Protein AF-A0A7S4M4H7-F1 (afdb_monomer)

Sequence (117 aa):
PFFGARSAGFSLATLQRDWWFGYTPSDQTKLAKVTTVPVPARGPLLISADARRGTVRVGVVGSTTHSIEACVPVTGNATDRAVEWRGSTSGMRAFVGTNVTLEFAVEAGAVVFAFQV

Radius of gyration: 13.74 Å; Cα contacts (8 Å, |Δi|>4): 279; chains: 1; bounding box: 38×28×34 Å

Organism: NCBI:txid72548

Nearest PDB structures (foldseek):
  5aos-assembly1_A  TM=4.071E-01  e=9.146E-01  Ruminococcus flavefaciens

Structure (mmCIF, N/CA/C/O backbone):
data_AF-A0A7S4M4H7-F1
#
_entry.id   AF-A0A7S4M4H7-F1
#
loop_
_atom_site.group_PDB
_atom_site.id
_atom_site.type_symbol
_atom_site.label_atom_id
_atom_site.label_alt_id
_atom_site.label_comp_id
_atom_site.label_asym_id
_atom_site.label_entity_id
_atom_site.label_seq_id
_atom_site.pdbx_PDB_ins_code
_atom_site.Cartn_x
_atom_site.Cartn_y
_atom_site.Cartn_z
_atom_site.occupancy
_atom_site.B_iso_or_equiv
_atom_site.auth_seq_id
_atom_site.auth_comp_id
_atom_site.auth_asym_id
_atom_site.auth_atom_id
_atom_site.pdbx_PDB_model_num
ATOM 1 N N . PRO A 1 1 ? -20.755 12.233 -8.172 1.00 36.75 1 PRO A N 1
ATOM 2 C CA . PRO A 1 1 ? -21.070 10.842 -7.767 1.00 36.75 1 PRO A CA 1
ATOM 3 C C . PRO A 1 1 ? -20.232 9.832 -8.571 1.00 36.75 1 PRO A C 1
ATOM 5 O O . PRO A 1 1 ? -20.475 9.645 -9.758 1.00 36.75 1 PRO A O 1
ATOM 8 N N . PHE A 1 2 ? -19.208 9.237 -7.952 1.00 44.47 2 PHE A N 1
ATOM 9 C CA . PHE A 1 2 ? -18.427 8.151 -8.558 1.00 44.47 2 PHE A CA 1
ATOM 10 C C . PHE A 1 2 ? -19.146 6.810 -8.317 1.00 44.47 2 PHE A C 1
ATOM 12 O O . PHE A 1 2 ? -19.536 6.516 -7.189 1.00 44.47 2 PHE A O 1
ATOM 19 N N . PHE A 1 3 ? -19.369 6.036 -9.384 1.00 39.56 3 PHE A N 1
ATOM 20 C CA . PHE A 1 3 ? -20.037 4.727 -9.368 1.00 39.56 3 PHE A CA 1
ATOM 21 C C . PHE A 1 3 ? -19.025 3.593 -9.121 1.00 39.56 3 PHE A C 1
ATOM 23 O O . PHE A 1 3 ? -18.019 3.508 -9.822 1.00 39.56 3 PHE A O 1
ATOM 30 N N . GLY A 1 4 ? -19.337 2.679 -8.194 1.00 46.09 4 GLY A N 1
ATOM 31 C CA . GLY A 1 4 ? -18.643 1.393 -8.013 1.00 46.09 4 GLY A CA 1
ATOM 32 C C . GLY A 1 4 ? -17.804 1.280 -6.734 1.00 46.09 4 GLY A C 1
ATOM 33 O O . GLY A 1 4 ? -17.417 2.281 -6.143 1.00 46.09 4 GLY A O 1
ATOM 34 N N . ALA A 1 5 ? -17.515 0.039 -6.319 1.00 46.06 5 ALA A N 1
ATOM 35 C CA . ALA A 1 5 ? -16.858 -0.376 -5.064 1.00 46.06 5 ALA A CA 1
ATOM 36 C C . ALA A 1 5 ? -15.439 0.191 -4.797 1.00 46.06 5 ALA A C 1
ATOM 38 O O . ALA A 1 5 ? -14.770 -0.227 -3.859 1.00 46.06 5 ALA A O 1
ATOM 39 N N . ARG A 1 6 ? -14.970 1.152 -5.596 1.00 49.41 6 ARG A N 1
ATOM 40 C CA . ARG A 1 6 ? -13.644 1.773 -5.510 1.00 49.41 6 ARG A CA 1
ATOM 41 C C . ARG A 1 6 ? -13.756 3.172 -4.915 1.00 49.41 6 ARG A C 1
ATOM 43 O O . ARG A 1 6 ? -13.596 4.174 -5.602 1.00 49.41 6 ARG A O 1
ATOM 50 N N . SER A 1 7 ? -14.071 3.238 -3.625 1.00 48.00 7 SER A N 1
ATOM 51 C CA . SER A 1 7 ? -14.237 4.509 -2.904 1.00 48.00 7 SER A CA 1
ATOM 52 C C . SER A 1 7 ? -12.916 5.135 -2.419 1.00 48.00 7 SER A C 1
ATOM 54 O O . SER A 1 7 ? -12.953 6.215 -1.842 1.00 48.00 7 SER A O 1
ATOM 56 N N . ALA A 1 8 ? -11.764 4.498 -2.672 1.00 50.47 8 ALA A N 1
ATOM 57 C CA . ALA A 1 8 ? -10.429 4.983 -2.296 1.00 50.47 8 ALA A CA 1
ATOM 58 C C . ALA A 1 8 ? -9.424 4.902 -3.470 1.00 50.47 8 ALA A C 1
ATOM 60 O O . ALA A 1 8 ? -8.348 4.317 -3.389 1.00 50.47 8 ALA A O 1
ATOM 61 N N . GLY A 1 9 ? -9.767 5.500 -4.613 1.00 55.75 9 GLY A N 1
ATOM 62 C CA . GLY A 1 9 ? -8.735 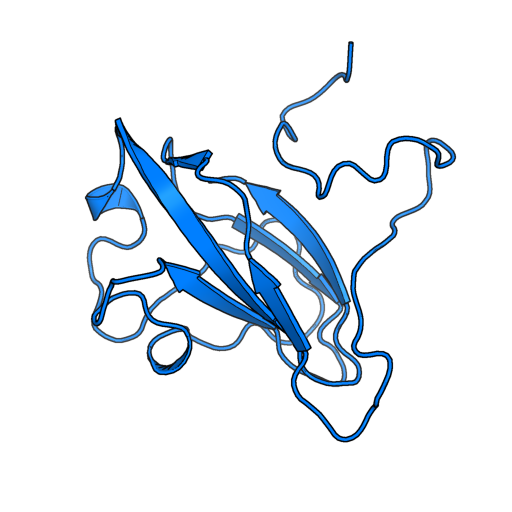5.873 -5.587 1.00 55.75 9 GLY A CA 1
ATOM 63 C C . GLY A 1 9 ? -7.886 7.018 -5.028 1.00 55.75 9 GLY A C 1
ATOM 64 O O . GLY A 1 9 ? -8.367 7.782 -4.193 1.00 55.75 9 GLY A O 1
ATOM 65 N N . PHE A 1 10 ? -6.664 7.215 -5.521 1.00 52.16 10 PHE A N 1
ATOM 66 C CA . PHE A 1 10 ? -5.851 8.401 -5.204 1.00 52.16 10 PHE A CA 1
ATOM 67 C C . PHE A 1 10 ? -6.429 9.730 -5.760 1.00 52.16 10 PHE A C 1
ATOM 69 O O . PHE A 1 10 ? -5.693 10.666 -6.050 1.00 52.16 10 PHE A O 1
ATOM 76 N N . SER A 1 11 ? -7.756 9.831 -5.918 1.00 52.03 11 SER A N 1
ATOM 77 C CA . SER A 1 11 ? -8.497 11.020 -6.355 1.00 52.03 11 SER A CA 1
ATOM 78 C C . SER A 1 11 ? -7.836 11.769 -7.515 1.00 52.03 11 SER A C 1
ATOM 80 O O . SER A 1 11 ? -7.688 12.988 -7.484 1.00 52.03 11 SER A O 1
ATOM 82 N N . LEU A 1 12 ? -7.480 11.041 -8.577 1.00 50.41 12 LEU A N 1
ATOM 83 C CA . LEU A 1 12 ? -7.055 11.614 -9.857 1.00 50.41 12 LEU A CA 1
ATOM 84 C C . LEU A 1 12 ? -8.299 12.111 -10.615 1.00 50.41 12 LEU A C 1
ATOM 86 O O . LEU A 1 12 ? -8.726 11.539 -11.613 1.00 50.41 12 LEU A O 1
ATOM 90 N N . ALA A 1 13 ? -8.956 13.131 -10.061 1.00 40.16 13 ALA A N 1
ATOM 91 C CA . ALA A 1 13 ? -10.326 13.538 -10.379 1.00 40.16 13 ALA A CA 1
ATOM 92 C C . ALA A 1 13 ? -10.517 14.248 -11.740 1.00 40.16 13 ALA A C 1
ATOM 94 O O . ALA A 1 13 ? -11.558 14.861 -11.962 1.00 40.16 13 ALA A O 1
ATOM 95 N N . THR A 1 14 ? -9.558 14.174 -12.666 1.00 40.34 14 THR A N 1
ATOM 96 C CA . THR A 1 14 ? -9.606 14.896 -13.953 1.00 40.34 14 THR A CA 1
ATOM 97 C C . THR A 1 14 ? -9.213 14.042 -15.158 1.00 40.34 14 THR A C 1
ATOM 99 O O . THR A 1 14 ? -8.685 14.567 -16.135 1.00 40.34 14 THR A O 1
ATOM 102 N N . LEU A 1 15 ? -9.434 12.725 -15.115 1.00 45.75 15 LEU A N 1
ATOM 103 C CA . LEU A 1 15 ? -8.954 11.819 -16.165 1.00 45.75 15 LEU A CA 1
ATOM 104 C C . LEU A 1 15 ? -10.081 11.013 -16.819 1.00 45.75 15 LEU A C 1
ATOM 106 O O . LEU A 1 15 ? -11.129 10.748 -16.229 1.00 45.75 15 LEU A O 1
ATOM 110 N N . GLN A 1 16 ? -9.858 10.691 -18.094 1.00 43.44 16 GLN A N 1
ATOM 111 C CA . GLN A 1 16 ? -10.798 10.033 -18.997 1.00 43.44 16 GLN A CA 1
ATOM 112 C C . GLN A 1 16 ? -11.154 8.623 -18.493 1.00 43.44 16 GLN A C 1
ATOM 114 O O . GLN A 1 16 ? -10.311 7.919 -17.941 1.00 43.44 16 GLN A O 1
ATOM 119 N N . ARG A 1 17 ? -12.411 8.214 -18.704 1.00 43.31 17 ARG A N 1
ATOM 120 C CA . ARG A 1 17 ? -13.092 7.075 -18.052 1.00 43.31 17 ARG A CA 1
ATOM 121 C C . ARG A 1 17 ? -12.373 5.714 -18.121 1.00 43.31 17 ARG A C 1
ATOM 123 O O . ARG A 1 17 ? -12.640 4.864 -17.277 1.00 43.31 17 ARG A O 1
ATOM 130 N N . ASP A 1 18 ? -11.481 5.518 -19.090 1.00 51.19 18 ASP A N 1
ATOM 131 C CA . ASP A 1 18 ? -10.913 4.207 -19.421 1.00 51.19 18 ASP A CA 1
ATOM 132 C C . ASP A 1 18 ? -9.378 4.135 -19.239 1.00 51.19 18 ASP A C 1
ATOM 134 O O . ASP A 1 18 ? -8.751 3.170 -19.676 1.00 51.19 18 ASP A O 1
ATOM 138 N N . TRP A 1 19 ? -8.748 5.138 -18.609 1.00 51.75 19 TRP A N 1
ATOM 139 C CA . TRP A 1 19 ? -7.302 5.143 -18.340 1.00 51.75 19 TRP A CA 1
ATOM 140 C C . TRP A 1 19 ? -6.982 5.029 -16.851 1.00 51.75 19 TRP A C 1
ATOM 142 O O . TRP A 1 19 ? -7.604 5.663 -16.000 1.00 51.75 19 TRP A O 1
ATOM 152 N N . TRP A 1 20 ? -5.956 4.236 -16.551 1.00 55.12 20 TRP A N 1
ATOM 153 C CA . TRP A 1 20 ? -5.386 4.106 -15.218 1.00 55.12 20 TRP A CA 1
ATOM 154 C C . TRP A 1 20 ? -4.172 5.009 -15.096 1.00 55.12 20 TRP A C 1
ATOM 156 O O . TRP A 1 20 ? -3.282 4.989 -15.942 1.00 55.12 20 TRP A O 1
ATOM 166 N N . PHE A 1 21 ? -4.123 5.768 -14.014 1.00 62.75 21 PHE A N 1
ATOM 167 C CA . PHE A 1 21 ? -2.972 6.573 -13.651 1.00 62.75 21 PHE A CA 1
ATOM 168 C C . PHE A 1 21 ? -2.541 6.170 -12.253 1.00 62.75 21 PHE A C 1
ATOM 170 O O . PHE A 1 21 ? -3.367 5.801 -11.416 1.00 62.75 21 PHE A O 1
ATOM 177 N N . GLY A 1 22 ? -1.239 6.195 -12.020 1.00 67.25 22 GLY A N 1
ATOM 178 C CA . GLY A 1 22 ? -0.672 5.787 -10.753 1.00 67.25 22 GLY A CA 1
ATOM 179 C C . GLY A 1 22 ? 0.605 6.540 -10.450 1.00 67.25 22 GLY A C 1
ATOM 180 O O . GLY A 1 22 ? 1.145 7.247 -11.302 1.00 67.25 22 GLY A O 1
ATOM 181 N N . TYR A 1 23 ? 1.075 6.400 -9.218 1.00 75.50 23 TYR A N 1
ATOM 182 C CA . TYR A 1 23 ? 2.309 7.041 -8.788 1.00 75.50 23 TYR A CA 1
ATOM 183 C C . TYR A 1 23 ? 3.508 6.158 -9.097 1.00 75.50 23 TYR A C 1
ATOM 185 O O . TYR A 1 23 ? 3.518 4.983 -8.739 1.00 75.50 23 TYR A O 1
ATOM 193 N N . THR A 1 24 ? 4.520 6.764 -9.712 1.00 78.88 24 THR A N 1
ATOM 194 C CA . THR A 1 24 ? 5.874 6.226 -9.867 1.00 78.88 24 THR A CA 1
ATOM 195 C C . THR A 1 24 ? 6.867 7.250 -9.313 1.00 78.88 24 THR A C 1
ATOM 197 O O . THR A 1 24 ? 6.592 8.453 -9.392 1.00 78.88 24 THR A O 1
ATOM 200 N N . PRO A 1 25 ? 8.024 6.828 -8.776 1.00 82.75 25 PRO A N 1
ATOM 201 C CA . PRO A 1 25 ? 9.090 7.755 -8.413 1.00 82.75 25 PRO A CA 1
ATOM 202 C C . PRO A 1 25 ? 9.527 8.607 -9.612 1.00 82.75 25 PRO A C 1
ATOM 204 O O . PRO A 1 25 ? 9.715 8.081 -10.711 1.00 82.75 25 PRO A O 1
ATOM 207 N N . SER A 1 26 ? 9.702 9.914 -9.399 1.00 81.12 26 SER A N 1
ATOM 208 C CA . SER A 1 26 ? 10.282 10.829 -10.395 1.00 81.12 26 SER A CA 1
ATOM 209 C C . SER A 1 26 ? 11.798 10.647 -10.522 1.00 81.12 26 SER A C 1
ATOM 211 O O . SER A 1 26 ? 12.348 10.755 -11.614 1.00 81.12 26 SER A O 1
ATOM 213 N N . ASP A 1 27 ? 12.460 10.328 -9.409 1.00 84.50 27 ASP A N 1
ATOM 214 C CA . ASP A 1 27 ? 13.859 9.915 -9.350 1.00 84.50 27 ASP A CA 1
ATOM 215 C C . ASP A 1 27 ? 13.923 8.383 -9.317 1.00 84.50 27 ASP A C 1
ATOM 217 O O . ASP A 1 27 ? 13.552 7.754 -8.325 1.00 84.50 27 ASP A O 1
ATOM 221 N N . GLN A 1 28 ? 14.403 7.776 -10.405 1.00 80.06 28 GLN A N 1
ATOM 222 C CA . GLN A 1 28 ? 14.463 6.317 -10.550 1.00 80.06 28 GLN A CA 1
ATOM 223 C C . GLN A 1 28 ? 15.494 5.644 -9.632 1.00 80.06 28 GLN A C 1
ATOM 225 O O . GLN A 1 28 ? 15.570 4.420 -9.586 1.00 80.06 28 GLN A O 1
ATOM 230 N N . THR A 1 29 ? 16.289 6.420 -8.896 1.00 79.00 29 THR A N 1
ATOM 231 C CA . THR A 1 29 ? 17.268 5.890 -7.941 1.00 79.00 29 THR A CA 1
ATOM 232 C C . THR A 1 29 ? 16.739 5.843 -6.509 1.00 79.00 29 THR A C 1
ATOM 234 O O . THR A 1 29 ? 17.403 5.292 -5.631 1.00 79.00 29 THR A O 1
ATOM 237 N N . LYS A 1 30 ? 15.548 6.405 -6.249 1.00 82.50 30 LYS A N 1
ATOM 238 C CA . LYS A 1 30 ? 15.011 6.579 -4.896 1.00 82.50 30 LYS A CA 1
ATOM 239 C C . LYS A 1 30 ? 13.645 5.934 -4.719 1.00 82.50 30 LYS A C 1
ATOM 241 O O . LYS A 1 30 ? 12.813 5.899 -5.621 1.00 82.50 30 LYS A O 1
ATOM 246 N N . LEU A 1 31 ? 13.409 5.474 -3.494 1.00 88.50 31 LEU A N 1
ATOM 247 C CA . LEU A 1 31 ? 12.099 5.033 -3.037 1.00 88.50 31 LEU A CA 1
ATOM 248 C C . LEU A 1 31 ? 11.189 6.251 -2.841 1.00 88.50 31 LEU A C 1
ATOM 250 O O . LEU A 1 31 ? 11.533 7.160 -2.082 1.00 88.50 31 LEU A O 1
ATOM 254 N N . ALA A 1 32 ? 10.024 6.259 -3.486 1.00 89.56 32 ALA A N 1
ATOM 255 C CA . ALA A 1 32 ? 9.005 7.272 -3.235 1.00 89.56 32 ALA A CA 1
ATOM 256 C C . ALA A 1 32 ? 8.097 6.838 -2.083 1.00 89.56 32 ALA A C 1
ATOM 258 O O . ALA A 1 32 ? 7.738 5.663 -1.975 1.00 89.56 32 ALA A O 1
ATOM 259 N N . LYS A 1 33 ? 7.699 7.801 -1.247 1.00 92.19 33 LYS A N 1
ATOM 260 C CA . LYS A 1 33 ? 6.725 7.596 -0.176 1.00 92.19 33 LYS A CA 1
ATOM 261 C C . LYS A 1 33 ? 5.475 8.428 -0.424 1.00 92.19 33 LYS A C 1
ATOM 263 O O . LYS A 1 33 ? 5.579 9.621 -0.701 1.00 92.19 33 LYS A O 1
ATOM 268 N N . VAL A 1 34 ? 4.310 7.801 -0.310 1.00 89.88 34 VAL A N 1
ATOM 269 C CA . VAL A 1 34 ? 3.004 8.464 -0.401 1.00 89.88 34 VAL A CA 1
ATOM 270 C C . VAL A 1 34 ? 2.219 8.150 0.859 1.00 89.88 34 VAL A C 1
ATOM 272 O O . VAL A 1 34 ? 2.010 6.984 1.178 1.00 89.88 34 VAL A O 1
ATOM 275 N N . THR A 1 35 ? 1.754 9.182 1.552 1.00 91.56 35 THR A N 1
ATOM 276 C CA . THR A 1 35 ? 0.975 9.030 2.783 1.00 91.56 35 THR A CA 1
ATOM 277 C C . THR A 1 35 ? -0.451 9.493 2.542 1.00 91.56 35 THR A C 1
ATOM 279 O O . THR A 1 35 ? -0.676 10.546 1.945 1.00 91.56 35 THR A O 1
ATOM 282 N N . THR A 1 36 ? -1.428 8.707 2.982 1.00 89.06 36 THR A N 1
ATOM 283 C CA . THR A 1 36 ? -2.837 9.093 2.881 1.00 89.06 36 THR A CA 1
ATOM 284 C C . THR A 1 36 ? -3.199 10.091 3.977 1.00 89.06 36 THR A C 1
ATOM 286 O O . THR A 1 36 ? -2.537 10.188 5.006 1.00 89.06 36 THR A O 1
ATOM 289 N N . VAL A 1 37 ? -4.313 10.799 3.813 1.00 90.00 37 VAL A N 1
ATOM 290 C CA . VAL A 1 37 ? -5.046 11.285 4.991 1.00 90.00 37 VAL A CA 1
ATOM 291 C C . VAL A 1 37 ? -5.587 10.078 5.781 1.00 90.00 37 VAL A C 1
ATOM 293 O O . VAL A 1 37 ? -5.673 8.984 5.211 1.00 90.00 37 VAL A O 1
ATOM 296 N N . PRO A 1 38 ? -5.954 10.224 7.065 1.00 91.81 38 PRO A N 1
ATOM 297 C CA . PRO A 1 38 ? -6.583 9.135 7.803 1.00 91.81 38 PRO A CA 1
ATOM 298 C C . PRO A 1 38 ? -7.834 8.618 7.076 1.00 91.81 38 PRO A C 1
ATOM 300 O O . PRO A 1 38 ? -8.731 9.394 6.744 1.00 91.81 38 PRO A O 1
ATOM 303 N N . VAL A 1 39 ? -7.891 7.311 6.831 1.00 88.62 39 VAL A N 1
ATOM 304 C CA . VAL A 1 39 ? -8.989 6.618 6.145 1.00 88.62 39 VAL A CA 1
ATOM 305 C C . VAL A 1 39 ? -9.594 5.550 7.060 1.00 88.62 39 VAL A C 1
ATOM 307 O O . VAL A 1 39 ? -8.856 4.884 7.788 1.00 88.62 39 VAL A O 1
ATOM 310 N N . PRO A 1 40 ? -10.925 5.369 7.064 1.00 89.69 40 PRO A N 1
ATOM 311 C CA . PRO A 1 40 ? -11.563 4.366 7.906 1.00 89.69 40 PRO A CA 1
ATOM 312 C C . PRO A 1 40 ? -11.224 2.963 7.404 1.00 89.69 40 PRO A C 1
ATOM 314 O O . PRO A 1 40 ? -11.542 2.635 6.264 1.00 89.69 40 PRO A O 1
ATOM 317 N N . ALA A 1 41 ? -10.648 2.123 8.260 1.00 91.44 41 ALA A N 1
ATOM 318 C CA . ALA A 1 41 ? -10.433 0.716 7.952 1.00 91.44 41 ALA A CA 1
ATOM 319 C C . ALA A 1 41 ? -11.751 -0.059 8.095 1.00 91.44 41 ALA A C 1
ATOM 321 O O . ALA A 1 41 ? -12.360 -0.111 9.170 1.00 91.44 41 ALA A O 1
ATOM 322 N N . ARG A 1 42 ? -12.207 -0.656 6.995 1.00 88.56 42 ARG A N 1
ATOM 323 C CA . ARG A 1 42 ? -13.478 -1.385 6.877 1.00 88.56 42 ARG A CA 1
ATOM 324 C C . ARG A 1 42 ? -13.286 -2.850 6.503 1.00 88.56 42 ARG A C 1
ATOM 326 O O . ARG A 1 42 ? -14.225 -3.630 6.643 1.00 88.56 42 ARG A O 1
ATOM 333 N N . GLY A 1 43 ? -12.103 -3.239 6.043 1.00 88.44 43 GLY A N 1
ATOM 334 C CA . GLY A 1 43 ? -11.844 -4.594 5.583 1.00 88.44 43 GLY A CA 1
ATOM 335 C C . GLY A 1 43 ? -10.361 -4.885 5.360 1.00 88.44 43 GLY A C 1
ATOM 336 O O . GLY A 1 43 ? -9.498 -4.246 5.961 1.00 88.44 43 GLY A O 1
ATOM 337 N N . PRO A 1 44 ? -10.036 -5.908 4.552 1.00 90.12 44 PRO A N 1
ATOM 338 C CA . PRO A 1 44 ? -8.658 -6.146 4.144 1.00 90.12 44 PRO A CA 1
ATOM 339 C C . PRO A 1 44 ? -8.144 -4.973 3.301 1.00 90.12 44 PRO A C 1
ATOM 341 O O . PRO A 1 44 ? -8.884 -4.430 2.483 1.00 90.12 44 PRO A O 1
ATOM 344 N N . LEU A 1 45 ? -6.862 -4.632 3.458 1.00 91.19 45 LEU A N 1
ATOM 345 C CA . LEU A 1 45 ? -6.201 -3.691 2.560 1.00 91.19 45 LEU A CA 1
ATOM 346 C C . LEU A 1 45 ? -5.925 -4.390 1.227 1.00 91.19 45 LEU A C 1
ATOM 348 O O . LEU A 1 45 ? -5.112 -5.313 1.172 1.00 91.19 45 LEU A O 1
ATOM 352 N N . LEU A 1 46 ? -6.593 -3.946 0.170 1.00 91.31 46 LEU A N 1
ATOM 353 C CA . LEU A 1 46 ? -6.398 -4.408 -1.200 1.00 91.31 46 LEU A CA 1
ATOM 354 C C . LEU A 1 46 ? -5.699 -3.317 -2.004 1.00 91.31 46 LEU A C 1
ATOM 356 O O . LEU A 1 46 ? -6.057 -2.146 -1.885 1.00 91.31 46 LEU A O 1
ATOM 360 N N . ILE A 1 47 ? -4.734 -3.689 -2.843 1.00 89.88 47 ILE A N 1
ATOM 361 C CA . ILE A 1 47 ? -4.065 -2.753 -3.750 1.00 89.88 47 ILE A CA 1
ATOM 362 C C . ILE A 1 47 ? -4.065 -3.256 -5.190 1.00 89.88 47 ILE A C 1
ATOM 364 O O . ILE A 1 47 ? -3.965 -4.454 -5.461 1.00 89.88 47 ILE A O 1
ATOM 368 N N . SER A 1 48 ? -4.132 -2.307 -6.119 1.00 86.56 48 SER A N 1
ATOM 369 C CA . SER A 1 48 ? -3.930 -2.538 -7.546 1.00 86.56 48 SER A CA 1
ATOM 370 C C . SER A 1 48 ? -2.681 -1.786 -8.003 1.00 86.56 48 SER A C 1
ATOM 372 O O . SER A 1 48 ? -2.593 -0.565 -7.840 1.00 86.56 48 SER A O 1
ATOM 374 N N . ALA A 1 49 ? -1.712 -2.513 -8.557 1.00 87.56 49 ALA A N 1
ATOM 375 C CA . ALA A 1 49 ? -0.402 -1.990 -8.931 1.00 87.56 49 ALA A CA 1
ATOM 376 C C . ALA A 1 49 ? 0.208 -2.757 -10.118 1.00 87.56 49 ALA A C 1
ATOM 378 O O . ALA A 1 49 ? -0.033 -3.951 -10.292 1.00 87.56 49 ALA A O 1
ATOM 379 N N .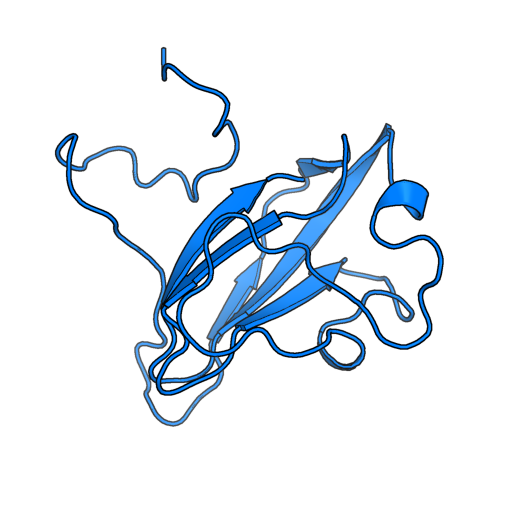 ASP A 1 50 ? 1.035 -2.075 -10.906 1.00 88.06 50 ASP A N 1
ATOM 380 C CA . ASP A 1 50 ? 1.995 -2.695 -11.821 1.00 88.06 50 ASP A CA 1
ATOM 381 C C . ASP A 1 50 ? 3.379 -2.565 -11.193 1.00 88.06 50 ASP A C 1
ATOM 383 O O . ASP A 1 50 ? 3.958 -1.486 -11.147 1.00 88.06 50 ASP A O 1
ATOM 387 N N . ALA A 1 51 ? 3.895 -3.668 -10.672 1.00 88.62 51 ALA A N 1
ATOM 388 C CA . ALA A 1 51 ? 5.194 -3.759 -10.029 1.00 88.62 51 ALA A CA 1
ATOM 389 C C . ALA A 1 51 ? 6.080 -4.786 -10.753 1.00 88.62 51 ALA A C 1
ATOM 391 O O . ALA A 1 51 ? 6.795 -5.568 -10.130 1.00 88.62 51 ALA A O 1
ATOM 392 N N . ARG A 1 52 ? 6.027 -4.851 -12.093 1.00 86.00 52 ARG A N 1
ATOM 393 C CA . ARG A 1 52 ? 6.871 -5.789 -12.867 1.00 86.00 52 ARG A CA 1
ATOM 394 C C . ARG A 1 52 ? 8.367 -5.510 -12.748 1.00 86.00 52 ARG A C 1
ATOM 396 O O . ARG A 1 52 ? 9.161 -6.430 -12.925 1.00 86.00 52 ARG A O 1
ATOM 403 N N . ARG A 1 53 ? 8.755 -4.251 -12.524 1.00 85.88 53 ARG A N 1
ATOM 404 C CA . ARG A 1 53 ? 10.159 -3.799 -12.509 1.00 85.88 53 ARG A CA 1
ATOM 405 C C . ARG A 1 53 ? 10.586 -3.138 -11.196 1.00 85.88 53 ARG A C 1
ATOM 407 O O . ARG A 1 53 ? 11.691 -2.620 -11.124 1.00 85.88 53 ARG A O 1
ATOM 414 N N . GLY A 1 54 ? 9.731 -3.187 -10.181 1.00 90.12 54 GLY A N 1
ATOM 415 C CA . GLY A 1 54 ? 9.978 -2.664 -8.842 1.00 90.12 54 GLY A CA 1
ATOM 416 C C . GLY A 1 54 ? 9.048 -3.348 -7.849 1.00 90.12 54 GLY A C 1
ATOM 417 O O . GLY A 1 54 ? 8.416 -4.349 -8.180 1.00 90.12 54 GLY A O 1
ATOM 418 N N . THR A 1 55 ? 8.929 -2.811 -6.642 1.00 93.56 55 THR A N 1
ATOM 419 C CA . THR A 1 55 ? 7.976 -3.310 -5.651 1.00 93.56 55 THR A CA 1
ATOM 420 C C . THR A 1 55 ? 7.148 -2.186 -5.040 1.00 93.56 55 THR A C 1
ATOM 422 O O . THR A 1 55 ? 7.568 -1.026 -4.983 1.00 93.56 55 THR A O 1
ATOM 425 N N . VAL A 1 56 ? 5.948 -2.544 -4.584 1.00 93.44 56 VAL A N 1
ATOM 426 C CA . VAL A 1 56 ? 5.117 -1.689 -3.732 1.00 93.44 56 VAL A CA 1
ATOM 427 C C . VAL A 1 56 ? 5.030 -2.329 -2.354 1.00 93.44 56 VAL A C 1
ATOM 429 O O . VAL A 1 56 ? 4.733 -3.518 -2.222 1.00 93.44 56 VAL A O 1
ATOM 432 N N . ARG A 1 57 ? 5.282 -1.537 -1.316 1.00 96.50 57 ARG A N 1
ATOM 433 C CA . ARG A 1 57 ? 5.076 -1.908 0.087 1.00 96.50 57 ARG A CA 1
ATOM 434 C C . ARG A 1 57 ? 4.118 -0.916 0.726 1.00 96.50 57 ARG A C 1
ATOM 436 O O . ARG A 1 57 ? 4.108 0.254 0.351 1.00 96.50 57 ARG A O 1
ATOM 443 N N . VAL A 1 58 ? 3.333 -1.370 1.695 1.00 95.69 58 VAL A N 1
ATOM 444 C CA . VAL A 1 58 ? 2.396 -0.509 2.422 1.00 95.69 58 VAL A CA 1
ATOM 445 C C . VAL A 1 58 ? 2.549 -0.729 3.916 1.00 95.69 58 VAL A C 1
ATOM 447 O O . VAL A 1 58 ? 2.689 -1.860 4.368 1.00 95.69 58 VAL A O 1
ATOM 450 N N . GLY A 1 59 ? 2.517 0.349 4.686 1.00 95.44 59 GLY A N 1
ATOM 451 C CA . GLY A 1 59 ? 2.489 0.317 6.139 1.00 95.44 59 GLY A CA 1
ATOM 452 C C . GLY A 1 59 ? 1.360 1.172 6.705 1.00 95.44 59 GLY A C 1
ATOM 453 O O . GLY A 1 59 ? 0.841 2.065 6.040 1.00 95.44 59 GLY A O 1
ATOM 454 N N . VAL A 1 60 ? 0.998 0.907 7.954 1.00 95.44 60 VAL A N 1
ATOM 455 C CA . VAL A 1 60 ? 0.159 1.766 8.789 1.00 95.44 60 VAL A CA 1
ATOM 456 C C . VAL A 1 60 ? 1.087 2.649 9.617 1.00 95.44 60 VAL A C 1
ATOM 458 O O . VAL A 1 60 ? 1.919 2.151 10.378 1.00 95.44 60 VAL A O 1
ATOM 461 N N . VAL A 1 61 ? 0.956 3.968 9.480 1.00 94.62 61 VAL A N 1
ATOM 462 C CA . VAL A 1 61 ? 1.793 4.932 10.205 1.00 94.62 61 VAL A CA 1
ATOM 463 C C . VAL A 1 61 ? 1.628 4.736 11.713 1.00 94.62 61 VAL A C 1
ATOM 465 O O . VAL A 1 61 ? 0.513 4.687 12.228 1.00 94.62 61 VAL A O 1
ATOM 468 N N . GLY A 1 62 ? 2.752 4.620 12.424 1.00 91.50 62 GLY A N 1
ATOM 469 C CA . GLY A 1 62 ? 2.782 4.386 13.871 1.00 91.50 62 GLY A CA 1
ATOM 470 C C . GLY A 1 62 ? 2.635 2.918 14.292 1.00 91.50 62 GLY A C 1
ATOM 471 O O . GLY A 1 62 ? 2.742 2.626 15.480 1.00 91.50 62 GLY A O 1
ATOM 472 N N . SER A 1 63 ? 2.439 1.984 13.355 1.00 91.88 63 SER A N 1
ATOM 473 C CA . SER A 1 63 ? 2.434 0.549 13.650 1.00 91.88 63 SER A CA 1
ATOM 474 C C . SER A 1 63 ? 3.801 -0.081 13.392 1.00 91.88 63 SER A C 1
ATOM 476 O O . SER A 1 63 ? 4.356 0.039 12.304 1.00 91.88 63 SER A O 1
ATOM 478 N N . THR A 1 64 ? 4.322 -0.817 14.374 1.00 89.50 64 THR A N 1
ATOM 479 C CA . THR A 1 64 ? 5.546 -1.621 14.217 1.00 89.50 64 THR A CA 1
ATOM 480 C C . THR A 1 64 ? 5.274 -2.979 13.572 1.00 89.50 64 THR A C 1
ATOM 482 O O . THR A 1 64 ? 6.122 -3.504 12.860 1.00 89.50 64 THR A O 1
ATOM 485 N N . THR A 1 65 ? 4.087 -3.550 13.791 1.00 91.25 65 THR A N 1
ATOM 486 C CA . THR A 1 65 ? 3.688 -4.860 13.246 1.00 91.25 65 THR A CA 1
ATOM 487 C C . THR A 1 65 ? 3.111 -4.771 11.835 1.00 91.25 65 THR A C 1
ATOM 489 O O . THR A 1 65 ? 3.121 -5.759 11.109 1.00 91.25 65 THR A O 1
ATOM 492 N N . HIS A 1 66 ? 2.637 -3.587 11.439 1.00 94.81 66 HIS A N 1
ATOM 493 C CA . HIS A 1 66 ? 2.118 -3.293 10.104 1.00 94.81 66 HIS A CA 1
ATOM 494 C C . HIS A 1 66 ? 2.949 -2.195 9.435 1.00 94.81 66 HIS A C 1
ATOM 496 O O . HIS A 1 66 ? 2.399 -1.292 8.816 1.00 94.81 66 HIS A O 1
ATOM 502 N N . SER A 1 67 ? 4.273 -2.220 9.605 1.00 95.00 67 SER A N 1
ATOM 503 C CA . SER A 1 67 ? 5.176 -1.239 8.997 1.00 95.00 67 SER A CA 1
ATOM 504 C C . SER A 1 67 ? 5.486 -1.572 7.531 1.00 95.00 67 SER A C 1
ATOM 506 O O . SER A 1 67 ? 5.182 -2.664 7.041 1.00 95.00 67 SER A O 1
ATOM 508 N N . ILE A 1 68 ? 6.137 -0.648 6.820 1.00 95.25 68 ILE A N 1
ATOM 509 C CA . ILE A 1 68 ? 6.609 -0.886 5.447 1.00 95.25 68 ILE A CA 1
ATOM 510 C C . ILE A 1 68 ? 7.618 -2.035 5.397 1.00 95.25 68 ILE A C 1
ATOM 512 O O . ILE A 1 68 ? 7.597 -2.836 4.469 1.00 95.25 68 ILE A O 1
ATOM 516 N N . GLU A 1 69 ? 8.484 -2.137 6.399 1.00 93.62 69 GLU A N 1
ATOM 517 C CA . GLU A 1 69 ? 9.530 -3.156 6.495 1.00 93.62 69 GLU A CA 1
ATOM 518 C C . GLU A 1 69 ? 8.939 -4.542 6.775 1.00 93.62 69 GLU A C 1
ATOM 520 O O . GLU A 1 69 ? 9.454 -5.552 6.291 1.00 93.62 69 GLU A O 1
ATOM 525 N N . ALA A 1 70 ? 7.834 -4.592 7.525 1.00 94.50 70 ALA A N 1
ATOM 526 C CA . ALA A 1 70 ? 7.084 -5.817 7.766 1.00 94.50 70 ALA A CA 1
ATOM 527 C C . ALA A 1 70 ? 6.238 -6.237 6.550 1.00 94.50 70 ALA A C 1
ATOM 529 O O . ALA A 1 70 ? 5.893 -7.413 6.434 1.00 94.50 70 ALA A O 1
ATOM 530 N N . CYS A 1 71 ? 5.908 -5.317 5.638 1.00 95.69 71 CYS A N 1
ATOM 531 C CA . CYS A 1 71 ? 5.093 -5.607 4.461 1.00 95.69 71 CYS A CA 1
ATOM 532 C C . CYS A 1 71 ? 5.778 -6.630 3.548 1.00 95.69 71 CYS A C 1
ATOM 534 O O . CYS A 1 71 ? 6.918 -6.453 3.106 1.00 95.69 71 CYS A O 1
ATOM 536 N N . VAL A 1 72 ? 5.049 -7.688 3.196 1.00 95.56 72 VAL A N 1
ATOM 537 C CA . VAL A 1 72 ? 5.440 -8.577 2.103 1.00 95.56 72 VAL A CA 1
ATOM 538 C C . VAL A 1 72 ? 5.394 -7.752 0.809 1.00 95.56 72 VAL A C 1
ATOM 540 O O . VAL A 1 72 ? 4.350 -7.168 0.514 1.00 95.56 72 VAL A O 1
ATOM 543 N N . PRO A 1 73 ? 6.501 -7.641 0.049 1.00 95.44 73 PRO A N 1
ATOM 544 C CA . PRO A 1 73 ? 6.534 -6.792 -1.137 1.00 95.44 73 PRO A CA 1
ATOM 545 C C . PRO A 1 73 ? 5.537 -7.269 -2.192 1.00 95.44 73 PRO A C 1
ATOM 547 O O . PRO A 1 73 ? 5.519 -8.452 -2.537 1.00 95.44 73 PRO A O 1
ATOM 550 N N . VAL A 1 74 ? 4.749 -6.345 -2.739 1.00 93.31 74 VAL A N 1
ATOM 551 C CA . VAL A 1 74 ? 3.886 -6.618 -3.889 1.00 93.31 74 VAL A CA 1
ATOM 552 C C . VAL A 1 74 ? 4.706 -6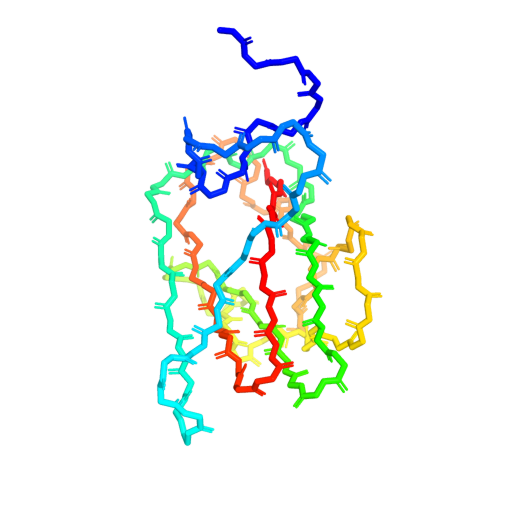.436 -5.160 1.00 93.31 74 VAL A C 1
ATOM 554 O O . VAL A 1 74 ? 5.283 -5.371 -5.391 1.00 93.31 74 VAL A O 1
ATOM 557 N N . THR A 1 75 ? 4.775 -7.498 -5.960 1.00 93.25 75 THR A N 1
ATOM 558 C CA . THR A 1 75 ? 5.559 -7.586 -7.198 1.00 93.25 75 THR A CA 1
ATOM 559 C C . THR A 1 75 ? 4.677 -8.053 -8.357 1.00 93.25 75 THR A C 1
ATOM 561 O O . THR A 1 75 ? 3.620 -8.653 -8.150 1.00 93.25 75 THR A O 1
ATOM 564 N N . GLY A 1 76 ? 5.103 -7.781 -9.592 1.00 89.81 76 GLY A N 1
ATOM 565 C CA . GLY A 1 76 ? 4.338 -8.119 -10.793 1.00 89.81 76 GLY A CA 1
ATOM 566 C C . GLY A 1 76 ? 3.052 -7.301 -10.944 1.00 89.81 76 GLY A C 1
ATOM 567 O O . GLY A 1 76 ? 2.880 -6.258 -10.317 1.00 89.81 76 GLY A O 1
ATOM 568 N N . ASN A 1 77 ? 2.141 -7.767 -11.801 1.00 87.44 77 ASN A N 1
ATOM 569 C CA . ASN A 1 77 ? 0.827 -7.140 -11.939 1.00 87.44 77 ASN A CA 1
ATOM 570 C C . ASN A 1 77 ? -0.113 -7.651 -10.858 1.00 87.44 77 ASN A C 1
ATOM 572 O O . ASN A 1 77 ? -0.396 -8.846 -10.791 1.00 87.44 77 ASN A O 1
ATOM 576 N N . ALA A 1 78 ? -0.635 -6.725 -10.067 1.00 86.44 78 ALA A N 1
ATOM 577 C CA . ALA A 1 78 ? -1.567 -6.988 -8.993 1.00 86.44 78 ALA A CA 1
ATOM 578 C C . ALA A 1 78 ? -2.873 -6.227 -9.240 1.00 86.44 78 ALA A C 1
ATOM 580 O O . ALA A 1 78 ? -2.874 -5.021 -9.492 1.00 86.44 78 ALA A O 1
ATOM 581 N N . THR A 1 79 ? -3.997 -6.929 -9.138 1.00 87.00 79 THR A N 1
ATOM 582 C CA . THR A 1 79 ? -5.335 -6.332 -9.106 1.00 87.00 79 THR A CA 1
ATOM 583 C C . THR A 1 79 ? -6.019 -6.809 -7.842 1.00 87.00 79 THR A C 1
ATOM 585 O O . THR A 1 79 ? -6.090 -8.014 -7.611 1.00 87.00 79 THR A O 1
ATOM 588 N N . ASP A 1 80 ? -6.460 -5.859 -7.020 1.00 85.75 80 ASP A N 1
ATOM 589 C CA . ASP A 1 80 ? -7.126 -6.092 -5.734 1.00 85.75 80 ASP A CA 1
ATOM 590 C C . ASP A 1 80 ? -6.393 -7.128 -4.857 1.00 85.75 80 ASP A C 1
ATOM 592 O O . ASP A 1 80 ? -6.985 -7.981 -4.194 1.00 85.75 80 ASP A O 1
ATOM 596 N N . ARG A 1 81 ? -5.055 -7.058 -4.865 1.00 89.88 81 ARG A N 1
ATOM 597 C CA . ARG A 1 81 ? -4.187 -7.954 -4.102 1.00 89.88 81 ARG A CA 1
ATOM 598 C C . ARG A 1 81 ? -4.221 -7.548 -2.637 1.00 89.88 81 ARG A C 1
ATOM 600 O O . ARG A 1 81 ? -3.921 -6.402 -2.310 1.00 89.88 81 ARG A O 1
ATOM 607 N N . ALA A 1 82 ? -4.531 -8.503 -1.766 1.00 92.38 82 ALA A N 1
ATOM 608 C CA . ALA A 1 82 ? -4.434 -8.301 -0.329 1.00 92.38 82 ALA A CA 1
ATOM 609 C C . ALA A 1 82 ? -2.984 -8.030 0.088 1.00 92.38 82 ALA A C 1
ATOM 611 O O . ALA A 1 82 ? -2.066 -8.752 -0.312 1.00 92.38 82 ALA A O 1
ATOM 612 N N . VAL A 1 83 ? -2.796 -6.982 0.887 1.00 93.69 83 VAL A N 1
ATOM 613 C CA . VAL A 1 83 ? -1.513 -6.662 1.511 1.00 93.69 83 VAL A CA 1
ATOM 614 C C . VAL A 1 83 ? -1.322 -7.548 2.735 1.00 93.69 83 VAL A C 1
ATOM 616 O O . VAL A 1 83 ? -2.222 -7.711 3.561 1.00 93.69 83 VAL A O 1
ATOM 619 N N . GLU A 1 84 ? -0.125 -8.110 2.843 1.00 94.50 84 GLU A N 1
ATOM 620 C CA . GLU A 1 84 ? 0.272 -9.003 3.922 1.00 94.50 84 GLU A CA 1
ATOM 621 C C . GLU A 1 84 ? 1.472 -8.406 4.657 1.00 94.50 84 GLU A C 1
ATOM 623 O O . GLU A 1 84 ? 2.379 -7.849 4.038 1.00 94.50 84 GLU A O 1
ATOM 628 N N . TRP A 1 85 ? 1.505 -8.562 5.979 1.00 95.38 85 TRP A N 1
ATOM 629 C CA . TRP A 1 85 ? 2.640 -8.175 6.813 1.00 95.38 85 TRP A CA 1
ATOM 630 C C . TRP A 1 85 ? 3.190 -9.405 7.520 1.00 95.38 85 TRP A C 1
ATOM 632 O O . TRP A 1 85 ? 2.451 -10.178 8.132 1.00 95.38 85 TRP A O 1
ATOM 642 N N . ARG A 1 86 ? 4.506 -9.591 7.446 1.00 93.12 86 ARG A N 1
ATOM 643 C CA . ARG A 1 86 ? 5.209 -10.678 8.124 1.00 93.12 86 ARG A CA 1
ATOM 644 C C . ARG A 1 86 ? 4.986 -10.556 9.629 1.00 93.12 86 ARG A C 1
ATOM 646 O O . ARG A 1 86 ? 5.216 -9.502 10.211 1.00 93.12 86 ARG A O 1
ATOM 653 N N . GLY A 1 87 ? 4.553 -11.646 10.254 1.00 83.88 87 GLY A N 1
ATOM 654 C CA . GLY A 1 87 ? 4.278 -11.681 11.692 1.00 83.88 87 GLY A CA 1
ATOM 655 C C . GLY A 1 87 ? 2.916 -11.111 12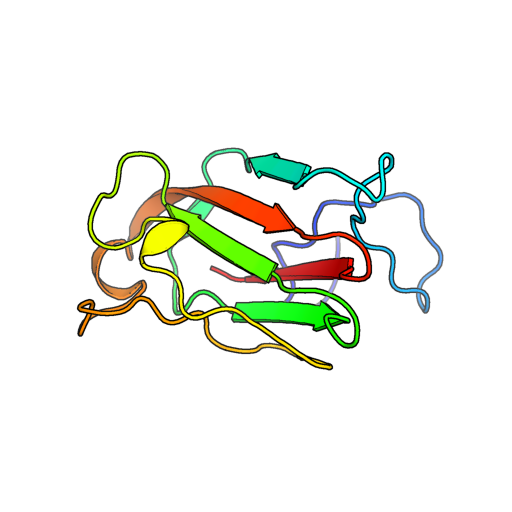.105 1.00 83.88 87 GLY A C 1
ATOM 656 O O . GLY A 1 87 ? 2.578 -11.202 13.282 1.00 83.88 87 GLY A O 1
ATOM 657 N N . SER A 1 88 ? 2.106 -10.591 11.174 1.00 83.69 88 SER A N 1
ATOM 658 C CA . SER A 1 88 ? 0.704 -10.252 11.440 1.00 83.69 88 SER A CA 1
ATOM 659 C C . SER A 1 88 ? -0.206 -11.415 11.046 1.00 83.69 88 SER A C 1
ATOM 661 O O . SER A 1 88 ? -0.277 -11.799 9.882 1.00 83.69 88 SER A O 1
ATOM 663 N N . THR A 1 89 ? -0.925 -11.981 12.017 1.00 78.25 89 THR A N 1
ATOM 664 C CA . THR A 1 89 ? -1.948 -13.018 11.777 1.00 78.25 89 THR A CA 1
ATOM 665 C C . THR A 1 89 ? -3.341 -12.429 11.557 1.00 78.25 89 THR A C 1
ATOM 667 O O . THR A 1 89 ? -4.223 -13.096 11.019 1.00 78.25 89 THR A O 1
ATOM 670 N N . SER A 1 90 ? -3.553 -11.177 11.964 1.00 80.94 90 SER A N 1
ATOM 671 C CA . SER A 1 90 ? -4.832 -10.472 11.874 1.00 80.94 90 SER A CA 1
ATOM 672 C C . SER A 1 90 ? -4.942 -9.569 10.641 1.00 80.94 90 SER A C 1
ATOM 674 O O . SER A 1 90 ? -6.060 -9.217 10.253 1.00 80.94 90 SER A O 1
ATOM 676 N N . GLY A 1 91 ? -3.824 -9.209 10.000 1.00 86.88 91 GLY A N 1
ATOM 677 C CA . GLY A 1 91 ? -3.802 -8.235 8.906 1.00 86.88 91 GLY A CA 1
ATOM 678 C C . GLY A 1 91 ? -4.525 -6.943 9.304 1.00 86.88 91 GLY A C 1
ATOM 679 O O . GLY A 1 91 ? -4.479 -6.515 10.456 1.00 86.88 91 GLY A O 1
ATOM 680 N N . MET A 1 92 ? -5.306 -6.366 8.387 1.00 89.62 92 MET A N 1
ATOM 681 C CA . MET A 1 92 ? -6.081 -5.154 8.693 1.00 89.62 92 MET A CA 1
ATOM 682 C C . MET A 1 92 ? -7.232 -5.342 9.691 1.00 89.62 92 MET A C 1
ATOM 684 O O . MET A 1 92 ? -7.783 -4.344 10.157 1.00 89.62 92 MET A O 1
ATOM 688 N N . ARG A 1 93 ? -7.584 -6.577 10.090 1.00 89.25 93 ARG A N 1
ATOM 689 C CA . ARG A 1 93 ? -8.664 -6.798 11.073 1.00 89.25 93 ARG A CA 1
ATOM 690 C C . ARG A 1 93 ? -8.393 -6.103 12.405 1.00 89.25 93 ARG A C 1
ATOM 692 O O . ARG A 1 93 ? -9.344 -5.711 13.067 1.00 89.25 93 ARG A O 1
ATOM 699 N N . ALA A 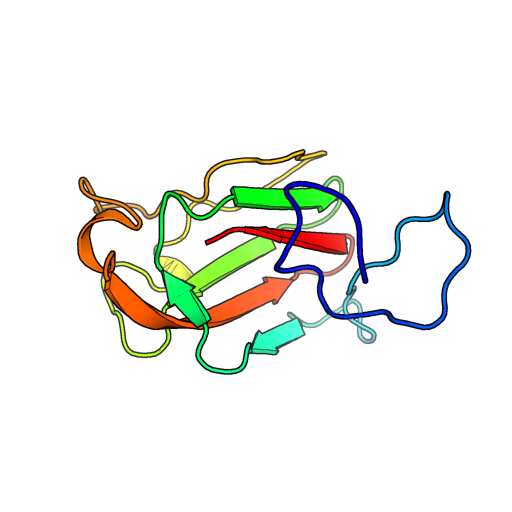1 94 ? -7.122 -5.915 12.768 1.00 88.44 94 ALA A N 1
ATOM 700 C CA . ALA A 1 94 ? -6.725 -5.212 13.988 1.00 88.44 94 ALA A CA 1
ATOM 701 C C . ALA A 1 94 ? -7.145 -3.729 14.020 1.00 88.44 94 ALA A C 1
ATOM 703 O O . ALA A 1 94 ? -7.192 -3.139 15.095 1.00 88.44 94 ALA A O 1
ATOM 704 N N . PHE A 1 95 ? -7.454 -3.136 12.865 1.00 91.12 95 PHE A N 1
ATOM 705 C CA . PHE A 1 95 ? -7.771 -1.714 12.738 1.00 91.12 95 PHE A CA 1
ATOM 706 C C . PHE A 1 95 ? -9.219 -1.448 12.316 1.00 91.12 95 PHE A C 1
ATOM 708 O O . PHE A 1 95 ? -9.606 -0.285 12.205 1.00 91.12 95 PHE A O 1
ATOM 715 N N . VAL A 1 96 ? -10.028 -2.485 12.069 1.00 92.81 96 VAL A N 1
ATOM 716 C CA . VAL A 1 96 ? -11.417 -2.320 11.611 1.00 92.81 96 VAL A CA 1
ATOM 717 C C . VAL A 1 96 ? -12.205 -1.449 12.590 1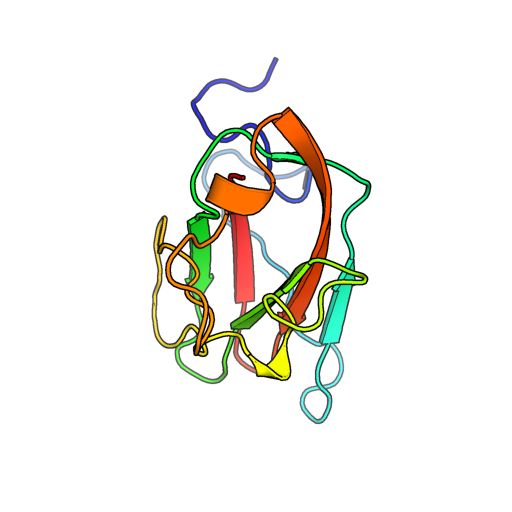.00 92.81 96 VAL A C 1
ATOM 719 O O . VAL A 1 96 ? -12.218 -1.699 13.792 1.00 92.81 96 VAL A O 1
ATOM 722 N N . GLY A 1 97 ? -12.868 -0.420 12.060 1.00 90.44 97 GLY A N 1
ATOM 723 C CA . GLY A 1 97 ? -13.614 0.562 12.852 1.00 90.44 97 GLY A CA 1
ATOM 724 C C . GLY A 1 97 ? -12.781 1.748 13.348 1.00 90.44 97 GLY A C 1
ATOM 725 O O . GLY A 1 97 ? -13.336 2.656 13.963 1.00 90.44 97 GLY A O 1
ATOM 726 N N . THR A 1 98 ? -11.479 1.784 13.051 1.00 92.62 98 THR A N 1
ATOM 727 C CA . THR A 1 98 ? -10.593 2.922 13.339 1.00 92.62 98 THR A CA 1
ATOM 728 C C . THR A 1 98 ? -10.176 3.645 12.057 1.00 92.62 98 THR A C 1
ATOM 730 O O . THR A 1 98 ? -10.240 3.083 10.962 1.00 92.62 98 THR A O 1
ATOM 733 N N . ASN A 1 99 ? -9.744 4.902 12.186 1.00 92.88 99 ASN A N 1
ATOM 734 C CA . ASN A 1 99 ? -9.120 5.633 11.086 1.00 92.88 99 ASN A CA 1
ATOM 735 C C . ASN A 1 99 ? -7.613 5.381 11.105 1.00 92.88 99 ASN A C 1
ATOM 737 O O . ASN A 1 99 ? -6.954 5.657 12.107 1.00 92.88 99 ASN A O 1
ATOM 741 N N . VAL A 1 100 ? -7.074 4.901 9.989 1.00 93.81 100 VAL A N 1
ATOM 742 C CA . VAL A 1 100 ? -5.650 4.6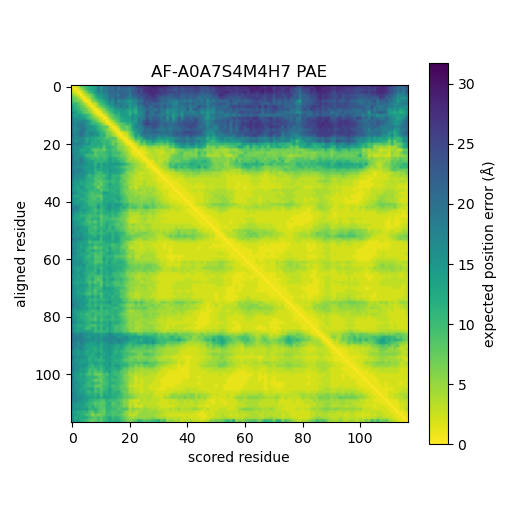18 9.817 1.00 93.81 100 VAL A CA 1
ATOM 743 C C . VAL A 1 100 ? -5.042 5.526 8.765 1.00 93.81 100 VAL A C 1
ATOM 745 O O . VAL A 1 100 ? -5.666 5.853 7.760 1.00 93.81 100 VAL A O 1
ATOM 748 N N . THR A 1 101 ? -3.793 5.906 8.982 1.00 94.81 101 THR A N 1
ATOM 749 C CA . THR A 1 101 ? -2.981 6.578 7.971 1.00 94.81 101 THR A C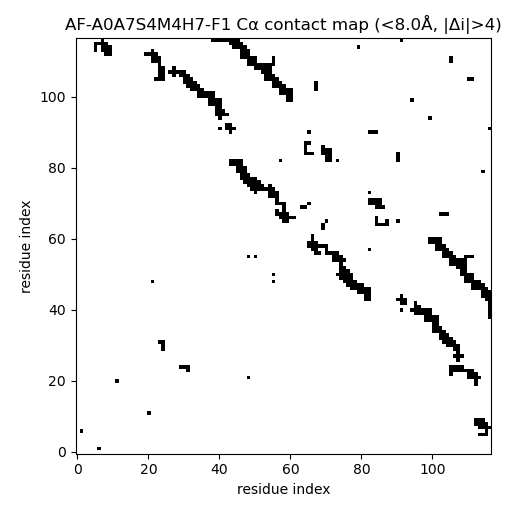A 1
ATOM 750 C C . THR A 1 101 ? -2.097 5.530 7.313 1.00 94.81 101 THR A C 1
ATOM 752 O O . THR A 1 101 ? -1.342 4.847 8.006 1.00 94.81 101 THR A O 1
ATOM 755 N N . LEU A 1 102 ? -2.188 5.391 5.992 1.00 94.69 102 LEU A N 1
ATOM 756 C CA . LEU A 1 102 ? -1.380 4.444 5.229 1.00 94.69 102 LEU A CA 1
ATOM 757 C C . LEU A 1 102 ? -0.173 5.160 4.622 1.00 94.69 102 LEU A C 1
ATOM 759 O O . LEU A 1 102 ? -0.310 6.259 4.088 1.00 94.69 102 LEU A O 1
ATOM 763 N N . GLU A 1 103 ? 0.993 4.524 4.673 1.00 95.31 103 GLU A N 1
ATOM 764 C CA . GLU A 1 103 ? 2.206 4.939 3.969 1.00 95.31 103 GLU A CA 1
ATOM 765 C C . GLU A 1 103 ? 2.543 3.896 2.900 1.00 95.31 103 GLU A C 1
ATOM 767 O O . GLU A 1 103 ? 2.732 2.718 3.198 1.00 95.31 103 GLU A O 1
ATOM 772 N N . PHE A 1 104 ? 2.625 4.326 1.648 1.00 94.19 104 PHE A N 1
ATOM 773 C CA . PHE A 1 104 ? 3.017 3.514 0.505 1.00 94.19 104 PHE A CA 1
ATOM 774 C C . PHE A 1 104 ? 4.471 3.811 0.163 1.00 94.19 104 PHE A C 1
ATOM 776 O O . PHE A 1 104 ? 4.822 4.962 -0.084 1.00 94.19 104 PHE A O 1
ATOM 783 N N . ALA A 1 105 ? 5.294 2.775 0.096 1.00 95.12 105 ALA A N 1
ATOM 784 C CA . ALA A 1 105 ? 6.636 2.811 -0.464 1.00 95.12 105 ALA A CA 1
ATOM 785 C C . ALA A 1 105 ? 6.596 2.232 -1.879 1.00 95.12 105 ALA A C 1
ATOM 787 O O . ALA A 1 105 ? 6.258 1.062 -2.063 1.00 95.12 105 ALA A O 1
ATOM 788 N N . VAL A 1 106 ? 6.947 3.049 -2.869 1.00 92.94 106 VAL A N 1
ATOM 789 C CA . VAL A 1 106 ? 6.943 2.678 -4.288 1.00 92.94 106 VAL A CA 1
ATOM 790 C C . VAL A 1 106 ? 8.370 2.761 -4.815 1.00 92.94 106 VAL A C 1
ATOM 792 O O . VAL A 1 106 ? 8.990 3.825 -4.782 1.00 92.94 106 VAL A O 1
ATOM 795 N N . GLU A 1 107 ? 8.911 1.633 -5.268 1.00 92.62 107 GLU A N 1
ATOM 796 C CA . GLU A 1 107 ? 10.228 1.579 -5.910 1.00 92.62 107 GLU A CA 1
ATOM 797 C C . GLU A 1 107 ? 10.148 1.988 -7.387 1.00 92.62 107 GLU A C 1
ATOM 799 O O . GLU A 1 107 ? 9.085 1.983 -8.012 1.00 92.62 107 GLU A O 1
ATOM 804 N N . ALA A 1 108 ? 11.294 2.352 -7.962 1.00 87.62 108 ALA A N 1
ATOM 805 C CA . ALA A 1 108 ? 11.373 2.701 -9.373 1.00 87.62 108 ALA A CA 1
ATOM 806 C C . ALA A 1 108 ? 10.926 1.526 -10.254 1.00 87.62 108 ALA A C 1
ATOM 808 O O . ALA A 1 108 ? 11.275 0.375 -10.004 1.00 87.62 108 ALA A O 1
ATOM 809 N N . GLY A 1 109 ? 10.135 1.817 -11.288 1.00 83.69 109 GLY A N 1
ATOM 810 C CA . GLY A 1 109 ? 9.558 0.784 -12.152 1.00 83.69 109 GLY A CA 1
ATOM 811 C C . GLY A 1 109 ? 8.317 0.093 -11.577 1.00 83.69 109 GLY A C 1
ATOM 812 O O . GLY A 1 109 ? 7.817 -0.837 -12.213 1.00 83.69 109 GLY A O 1
ATOM 813 N N . ALA A 1 110 ? 7.814 0.542 -10.421 1.00 88.12 110 ALA A N 1
ATOM 814 C CA . ALA A 1 110 ? 6.487 0.207 -9.925 1.00 88.12 110 ALA A CA 1
ATOM 815 C C . ALA A 1 110 ? 5.525 1.401 -10.037 1.00 88.12 110 ALA A C 1
ATOM 817 O O . ALA A 1 110 ? 5.915 2.563 -9.914 1.00 88.12 110 ALA A O 1
ATOM 818 N N . VAL A 1 111 ? 4.250 1.092 -10.257 1.00 86.00 111 VAL A N 1
ATOM 819 C CA . VAL A 1 111 ? 3.147 2.041 -10.371 1.00 86.00 111 VAL A CA 1
ATOM 820 C C . VAL A 1 111 ? 1.996 1.551 -9.504 1.00 86.00 111 VAL A C 1
ATOM 822 O O . VAL A 1 111 ? 1.484 0.453 -9.715 1.00 86.00 111 VAL A O 1
ATOM 825 N N . VAL A 1 112 ? 1.559 2.358 -8.537 1.00 84.38 112 VAL A N 1
ATOM 826 C CA . VAL A 1 112 ? 0.367 2.063 -7.721 1.00 84.38 112 VAL A CA 1
ATOM 827 C C . VAL A 1 112 ? -0.830 2.870 -8.220 1.00 84.38 112 VAL A C 1
ATOM 829 O O . VAL A 1 112 ? -0.731 4.087 -8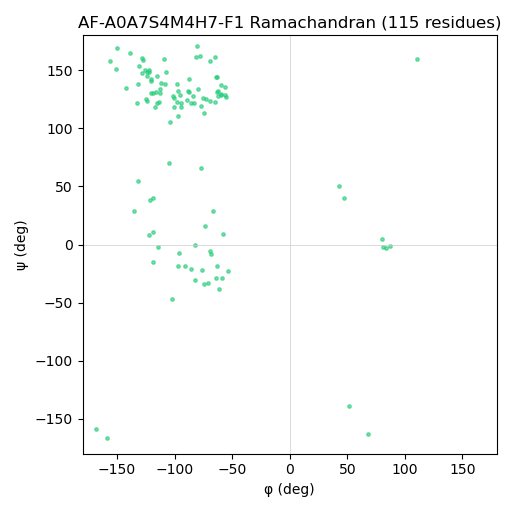.363 1.00 84.38 112 VAL A O 1
ATOM 832 N N . PHE A 1 113 ? -1.956 2.203 -8.489 1.00 82.19 113 PHE A N 1
ATOM 833 C CA . PHE A 1 113 ? -3.135 2.818 -9.115 1.00 82.19 113 PHE A CA 1
ATOM 834 C C . PHE A 1 113 ? -4.249 3.131 -8.113 1.00 82.19 113 PHE A C 1
ATOM 836 O O . PHE A 1 113 ? -4.838 4.211 -8.131 1.00 82.19 113 PHE A O 1
ATOM 843 N N . ALA A 1 114 ? -4.572 2.167 -7.252 1.00 84.25 114 ALA A N 1
ATOM 844 C CA . ALA A 1 114 ? -5.706 2.259 -6.341 1.00 84.25 114 ALA A CA 1
ATOM 845 C C . ALA A 1 114 ? -5.507 1.365 -5.120 1.00 84.25 114 ALA A C 1
ATOM 847 O O . ALA A 1 114 ? -4.765 0.379 -5.173 1.00 84.25 114 ALA A O 1
ATOM 848 N N . PHE A 1 115 ? -6.220 1.690 -4.046 1.00 86.81 115 PHE A N 1
ATOM 849 C CA . PHE A 1 115 ? -6.309 0.854 -2.862 1.00 86.81 115 PHE A CA 1
ATOM 850 C C . PHE A 1 115 ? -7.744 0.820 -2.323 1.00 86.81 115 PHE A C 1
ATOM 852 O O . PHE A 1 115 ? -8.594 1.627 -2.693 1.00 86.81 115 PHE A O 1
ATOM 859 N N . GLN A 1 116 ? -8.029 -0.139 -1.456 1.00 86.00 116 GLN A N 1
ATOM 860 C CA . GLN A 1 116 ? -9.270 -0.235 -0.698 1.00 86.00 116 GLN A CA 1
ATOM 861 C C . GLN A 1 116 ? -8.919 -0.747 0.692 1.00 86.00 116 GLN A C 1
ATOM 863 O O . GLN A 1 116 ? -8.126 -1.676 0.802 1.00 86.00 116 GLN A O 1
ATOM 868 N N . VAL A 1 117 ? -9.479 -0.140 1.737 1.00 84.38 117 VAL A N 1
ATOM 869 C CA . VAL A 1 117 ? -9.166 -0.454 3.136 1.00 84.38 117 VAL A CA 1
ATOM 870 C C . VAL A 1 117 ? -10.404 -0.385 4.010 1.00 84.38 117 VAL A C 1
ATOM 872 O O . VAL A 1 117 ? -11.333 0.383 3.677 1.00 84.38 117 VAL A O 1
#

Secondary structure (DSSP, 8-state):
---SS---B---TTS-TT----B--SSTTS-EEEEPPPEE--S--EEEEEEEEEEEEEEETT-STTSTTTBPPEEEEEEEEEP-BTT-SSGGGGGTTSEE-EEEEE-TT-EEEEEE-

Solvent-accessible surface area (backbone atoms only — not comparable to full-atom values): 6528 Å² total; per-residue (Å²): 139,87,87,67,98,68,87,41,52,80,71,75,86,84,67,65,96,87,68,89,64,55,56,56,36,90,51,70,88,40,75,32,77,50,70,53,70,75,40,63,26,73,43,68,40,23,33,27,31,44,10,74,63,28,33,40,26,51,17,38,70,94,38,81,60,40,16,48,86,30,20,55,68,42,58,36,79,36,73,67,36,72,66,48,29,62,94,45,91,59,56,43,64,82,42,52,84,37,72,43,33,41,36,37,41,30,25,30,63,12,32,48,45,38,41,44,62

Foldseek 3Di:
DDDDPFPWWPCPPDDDPPDFAFDADPDQVDKDKDKDDFDAQADFKFWFKAAAPHWKFKAWPPDPQRHSVQWDTDHHGGDRDGIDGHPDPCHSVVRHGHTTMMMMIHHHSMTTGGIDD

Mean predicted aligned error: 7.58 Å

pLDDT: mean 81.88, std 16.79, range [36.75, 96.5]